Protein AF-A0A7J5E329-F1 (afdb_monomer)

Organism: Nocardioides simplex (NCBI:txid2045)

Foldseek 3Di:
DPDQFKKWKAWPPLRWIKIFRAWAWEWDQDPPPDDDDAFDFGIKTPDIDTHLIATPVQGGKDKDWDDIWTKGFHDDDDVQKTWIKTAFGKMKIDRPRAFWIWIKHGMFTFIAGQVQQKTFTDDDPIWTHPIGGPCCVVSVHDGGTDMDMGGMYHYDYDVPDDGDDDDD

Sequence (168 aa):
MVGTSGAKLVVSPSLTEMVCENFTIAGAVDRPGVLRAHSEPAADVDTFAANRCWAPQWGYVQHDQVGTWKIQVTGDPVGTTWPVVVTDVLFRLAGHTVDCNYDTGGAIGGTFDTATQVFVPTSSSLTLRDVTGSDCATLDLQSGDPVSLTGTWTNVPTAGDGPLSFSH

Nearest PDB structures (foldseek):
  5gkb-assembly1_A  TM=1.881E-01  e=4.503E+00  Drosophila melanogaster

pLDDT: mean 84.31, std 12.33, range [24.89, 96.88]

Solvent-accessible surface area (backbone atoms only — not comparable to full-atom values): 8734 Å² total; per-residue (Å²): 132,87,73,81,22,28,35,37,39,36,36,43,87,53,63,51,48,38,39,21,63,34,30,37,41,24,48,52,62,58,68,78,96,59,88,74,63,86,62,44,71,47,25,44,36,79,39,72,50,71,41,74,30,37,20,92,91,46,43,52,43,46,74,45,73,45,81,62,26,32,35,20,47,70,55,79,59,63,87,58,34,28,37,31,33,39,32,62,36,36,32,39,40,33,35,73,78,40,51,29,33,32,33,41,35,35,34,37,32,28,38,36,28,50,84,78,34,36,36,36,55,76,44,56,60,24,23,32,33,79,60,42,52,77,45,24,65,79,56,56,55,51,62,65,32,43,32,46,61,44,52,38,33,38,58,52,53,52,94,90,56,68,75,76,76,88,77,135

Mean predicted aligned error: 6.14 Å

Secondary structure (DSSP, 8-state):
------EEEEETTTTEEEEEEEEEEEEEESSTT----TTSEEEEEEEEEEEEEEETTTEEEEEEE-S-EEEEE-S--BTTEEEEEEEEEEEEEEESSSS-EEEEEEEEEEEEETTTTEEEEEEE-EEEEEEESHHHHHTT--TT-EEEEEE-EEE-PPTTPPPP----

Radius of gyration: 16.31 Å; Cα contacts (8 Å, |Δi|>4): 453; chains: 1; bounding box: 44×34×42 Å

Structure (mmCIF, N/CA/C/O backbone):
data_AF-A0A7J5E329-F1
#
_entry.id   AF-A0A7J5E329-F1
#
loop_
_atom_site.group_PDB
_atom_site.id
_atom_site.type_symbol
_atom_site.label_atom_id
_atom_site.label_alt_id
_atom_site.label_comp_id
_atom_site.label_asym_id
_atom_site.label_entity_id
_atom_site.label_seq_id
_atom_site.pdbx_PDB_ins_code
_atom_site.Cartn_x
_atom_site.Cartn_y
_atom_site.Cartn_z
_atom_site.occupancy
_atom_site.B_iso_or_equiv
_atom_site.auth_seq_id
_atom_site.auth_comp_id
_atom_site.auth_asym_id
_atom_site.auth_atom_id
_atom_site.pdbx_PDB_model_num
ATOM 1 N N . MET A 1 1 ? -10.450 18.661 6.888 1.00 24.89 1 MET A N 1
ATOM 2 C CA . MET A 1 1 ? -9.002 18.827 6.646 1.00 24.89 1 MET A CA 1
ATOM 3 C C . MET A 1 1 ? -8.540 17.567 5.949 1.00 24.89 1 MET A C 1
ATOM 5 O O . MET A 1 1 ? -8.647 16.508 6.546 1.00 24.89 1 MET A O 1
ATOM 9 N N . VAL A 1 2 ? -8.164 17.658 4.673 1.00 29.52 2 VAL A N 1
ATOM 10 C CA . VAL A 1 2 ? -7.639 16.515 3.914 1.00 29.52 2 VAL A CA 1
ATOM 11 C C . VAL A 1 2 ? -6.205 16.323 4.395 1.00 29.52 2 VAL A C 1
ATOM 13 O O . VAL A 1 2 ? -5.334 17.116 4.049 1.00 29.52 2 VAL A O 1
ATOM 16 N N . GLY A 1 3 ? -5.986 15.370 5.301 1.00 36.84 3 GLY A N 1
ATOM 17 C CA . GLY A 1 3 ? -4.633 14.954 5.651 1.00 36.84 3 GLY A CA 1
ATOM 18 C C . GLY A 1 3 ? -3.993 14.378 4.395 1.00 36.84 3 GLY A C 1
ATOM 19 O O . GLY A 1 3 ? -4.591 13.526 3.748 1.00 36.84 3 GLY A O 1
ATOM 20 N N . THR A 1 4 ? -2.830 14.884 4.004 1.00 45.03 4 THR A N 1
ATOM 21 C CA . THR A 1 4 ? -2.041 14.320 2.906 1.00 45.03 4 THR A CA 1
ATOM 22 C C . THR A 1 4 ? -1.634 12.898 3.285 1.00 45.03 4 THR A C 1
ATOM 24 O O . THR A 1 4 ? -0.718 12.718 4.089 1.00 45.03 4 THR A O 1
ATOM 27 N N . SER A 1 5 ? -2.348 11.901 2.761 1.00 61.88 5 SER A N 1
ATOM 28 C CA . SER A 1 5 ? -1.993 10.488 2.862 1.00 61.88 5 SER A CA 1
ATOM 29 C C . SER A 1 5 ? -0.927 10.178 1.819 1.00 61.88 5 SER A C 1
ATOM 31 O O . SER A 1 5 ? -1.221 10.030 0.641 1.00 61.88 5 SER A O 1
ATOM 33 N N . GLY A 1 6 ? 0.333 10.117 2.236 1.00 75.44 6 GLY A N 1
ATOM 34 C CA . GLY A 1 6 ? 1.442 9.734 1.365 1.00 75.44 6 GLY A CA 1
ATOM 35 C C . GLY A 1 6 ? 1.922 8.326 1.686 1.00 75.44 6 GLY A C 1
ATOM 36 O O . GLY A 1 6 ? 1.868 7.899 2.841 1.00 75.44 6 GLY A O 1
ATOM 37 N N . ALA A 1 7 ? 2.448 7.626 0.684 1.00 83.00 7 ALA A N 1
ATOM 38 C CA . ALA A 1 7 ? 3.186 6.386 0.895 1.00 83.00 7 ALA A CA 1
ATOM 39 C C . ALA A 1 7 ? 4.548 6.453 0.209 1.00 83.00 7 ALA A C 1
ATOM 41 O O . ALA A 1 7 ? 4.680 6.977 -0.899 1.00 83.00 7 ALA A O 1
ATOM 42 N N . LYS A 1 8 ? 5.554 5.896 0.880 1.00 88.12 8 LYS A N 1
ATOM 43 C CA . LYS A 1 8 ? 6.898 5.707 0.345 1.00 88.12 8 LYS A CA 1
ATOM 44 C C . LYS A 1 8 ? 7.248 4.228 0.398 1.00 88.12 8 LYS A C 1
ATOM 46 O O . LYS A 1 8 ? 7.223 3.626 1.474 1.00 88.12 8 LYS A O 1
ATOM 51 N N . LEU A 1 9 ? 7.593 3.677 -0.759 1.00 85.81 9 LEU A N 1
ATOM 52 C CA . LEU A 1 9 ? 8.146 2.340 -0.913 1.00 85.81 9 LEU A CA 1
ATOM 53 C C . LEU A 1 9 ? 9.651 2.453 -1.119 1.00 85.81 9 LEU A C 1
ATOM 55 O O . LEU A 1 9 ? 10.103 3.305 -1.884 1.00 85.81 9 LEU A O 1
ATOM 59 N N . VAL A 1 10 ? 10.415 1.593 -0.454 1.00 88.75 10 VAL A N 1
ATOM 60 C CA . VAL A 1 10 ? 11.864 1.488 -0.651 1.00 88.75 10 VAL A CA 1
ATOM 61 C C . VAL A 1 10 ? 12.238 0.028 -0.817 1.00 88.75 10 VAL A C 1
ATOM 63 O O . VAL A 1 10 ? 11.991 -0.780 0.083 1.00 88.75 10 VAL A O 1
ATOM 66 N N . VAL A 1 11 ? 12.852 -0.288 -1.953 1.00 86.69 11 VAL A N 1
ATOM 67 C CA . VAL A 1 11 ? 13.406 -1.609 -2.259 1.00 86.69 11 VAL A CA 1
ATOM 68 C C . VAL A 1 11 ? 14.839 -1.681 -1.735 1.00 86.69 11 VAL A C 1
ATOM 70 O O . VAL A 1 11 ? 15.630 -0.767 -1.956 1.00 86.69 11 VAL A O 1
ATOM 73 N N . SER A 1 12 ? 15.196 -2.754 -1.036 1.00 86.62 12 SER A N 1
ATOM 74 C CA . SER A 1 12 ? 16.586 -3.056 -0.667 1.00 86.62 12 SER A CA 1
ATOM 75 C C . SER A 1 12 ? 17.064 -4.295 -1.430 1.00 86.62 12 SER A C 1
ATOM 77 O O . SER A 1 12 ? 16.269 -5.218 -1.565 1.00 86.62 12 SER A O 1
ATOM 79 N N . PRO A 1 13 ? 18.328 -4.362 -1.890 1.00 84.81 13 PRO A N 1
ATOM 80 C CA . PRO A 1 13 ? 19.437 -3.448 -1.599 1.00 84.81 13 PRO A CA 1
ATOM 81 C C . PRO A 1 13 ? 19.583 -2.261 -2.563 1.00 84.81 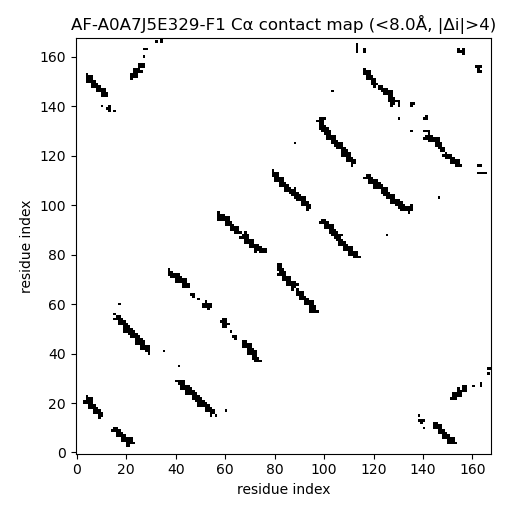13 PRO A C 1
ATOM 83 O O . PRO A 1 13 ? 20.378 -1.373 -2.268 1.00 84.81 13 PRO A O 1
ATOM 86 N N . SER A 1 14 ? 18.829 -2.206 -3.666 1.00 80.75 14 SER A N 1
ATOM 87 C CA . SER A 1 14 ? 18.964 -1.147 -4.685 1.00 80.75 14 SER A CA 1
ATOM 88 C C . SER A 1 14 ? 18.723 0.275 -4.168 1.00 80.75 14 SER A C 1
ATOM 90 O O . SER A 1 14 ? 19.127 1.244 -4.810 1.00 80.75 14 SER A O 1
ATOM 92 N N . LEU A 1 15 ? 18.049 0.410 -3.018 1.00 83.38 15 LEU A N 1
ATOM 93 C CA . LEU A 1 15 ? 17.579 1.676 -2.448 1.00 83.38 15 LEU A CA 1
ATOM 94 C C . LEU A 1 15 ? 16.717 2.466 -3.437 1.00 83.38 15 LEU A C 1
ATOM 96 O O . LEU A 1 15 ? 16.635 3.694 -3.369 1.00 83.38 15 LEU A O 1
ATOM 100 N N . THR A 1 16 ? 16.062 1.762 -4.361 1.00 84.62 16 THR A N 1
ATOM 101 C CA . THR A 1 16 ? 15.090 2.389 -5.245 1.00 84.62 16 THR A CA 1
ATOM 102 C C . THR A 1 16 ? 13.903 2.834 -4.407 1.00 84.62 16 THR A C 1
ATOM 104 O O . THR A 1 16 ? 13.318 2.043 -3.663 1.00 84.62 16 THR A O 1
ATOM 107 N N . GLU A 1 17 ? 13.553 4.112 -4.528 1.00 88.62 17 GLU A N 1
ATOM 108 C CA . GLU A 1 17 ? 12.464 4.723 -3.784 1.00 88.62 17 GLU A CA 1
ATOM 109 C C . GLU A 1 17 ? 11.337 5.109 -4.734 1.00 88.62 17 GLU A C 1
ATOM 111 O O . GLU A 1 17 ? 11.566 5.748 -5.759 1.00 88.62 17 GLU A O 1
ATOM 116 N N . MET A 1 18 ? 10.110 4.785 -4.349 1.00 88.00 18 MET A N 1
ATOM 117 C CA . MET A 1 18 ? 8.906 5.274 -5.004 1.00 88.00 18 MET A CA 1
ATOM 118 C C . MET A 1 18 ? 8.070 6.034 -3.984 1.00 88.00 18 MET A C 1
ATOM 120 O O . MET A 1 18 ? 7.776 5.526 -2.901 1.00 88.00 18 MET A O 1
ATOM 124 N N . VAL A 1 19 ? 7.671 7.251 -4.335 1.00 89.50 19 VAL A N 1
ATOM 125 C CA . VAL A 1 19 ? 6.835 8.109 -3.494 1.00 89.50 19 VAL A CA 1
ATOM 126 C C . VAL A 1 19 ? 5.528 8.376 -4.221 1.00 89.50 19 VAL A C 1
ATOM 128 O O . VAL A 1 19 ? 5.541 8.810 -5.368 1.00 89.50 19 VAL A O 1
ATOM 131 N N . CYS A 1 20 ? 4.405 8.144 -3.549 1.00 87.50 20 CYS A N 1
ATOM 132 C CA . CYS A 1 20 ? 3.077 8.490 -4.042 1.00 87.50 20 CYS A CA 1
ATOM 133 C C . CYS A 1 20 ? 2.504 9.629 -3.190 1.00 87.50 20 CYS A C 1
ATOM 135 O O . CYS A 1 20 ? 2.477 9.530 -1.960 1.00 87.50 20 CYS A O 1
ATOM 137 N N . GLU A 1 21 ? 2.040 10.702 -3.840 1.00 85.38 21 GLU A N 1
ATOM 138 C CA . GLU A 1 21 ? 1.456 11.868 -3.152 1.00 85.38 21 GLU A CA 1
ATOM 139 C C . GLU A 1 21 ? 0.139 11.534 -2.452 1.00 85.38 21 GLU A C 1
ATOM 141 O O . GLU A 1 21 ? -0.163 12.112 -1.413 1.00 85.38 21 GLU A O 1
ATOM 146 N N . ASN A 1 22 ? -0.636 10.622 -3.042 1.00 81.19 22 ASN A N 1
ATOM 147 C CA . ASN A 1 22 ? -1.863 10.105 -2.457 1.00 81.19 22 ASN A CA 1
ATOM 148 C C . ASN A 1 22 ? -1.786 8.585 -2.422 1.00 81.19 22 ASN A C 1
ATOM 150 O O . ASN A 1 22 ? -1.465 7.974 -3.444 1.00 81.19 22 ASN A O 1
ATOM 154 N N . PHE A 1 23 ? -2.113 7.998 -1.277 1.00 81.50 23 PHE A N 1
ATOM 155 C CA . PHE A 1 23 ? -2.280 6.560 -1.113 1.00 81.50 23 PHE A CA 1
ATOM 156 C C . PHE A 1 23 ? -3.551 6.305 -0.305 1.00 81.50 23 PHE A C 1
ATOM 158 O O . PHE A 1 23 ? -3.647 6.640 0.880 1.00 81.50 23 PHE A O 1
ATOM 165 N N . THR A 1 24 ? -4.554 5.754 -0.977 1.00 82.69 24 THR A N 1
ATOM 166 C CA . THR A 1 24 ? -5.870 5.476 -0.405 1.00 82.69 24 THR A CA 1
ATOM 167 C C . THR A 1 24 ? -6.222 4.020 -0.613 1.00 82.69 24 THR A C 1
ATOM 169 O O . THR A 1 24 ? -5.991 3.456 -1.684 1.00 82.69 24 THR A O 1
ATOM 172 N N . ILE A 1 25 ? -6.785 3.436 0.434 1.00 80.75 25 ILE A N 1
ATOM 173 C CA . ILE A 1 25 ? -7.390 2.114 0.401 1.00 80.75 25 ILE A CA 1
ATOM 174 C C . ILE A 1 25 ? -8.862 2.276 0.764 1.00 80.75 25 ILE A C 1
ATOM 176 O O . ILE A 1 25 ? -9.216 3.123 1.587 1.00 80.75 25 ILE A O 1
ATOM 180 N N . ALA A 1 26 ? -9.715 1.489 0.133 1.00 79.88 26 ALA A N 1
ATOM 181 C CA . ALA A 1 26 ? -11.112 1.371 0.500 1.00 79.88 26 ALA A CA 1
ATOM 182 C C . ALA A 1 26 ? -11.541 -0.085 0.390 1.00 79.88 26 ALA A C 1
ATOM 184 O O . ALA A 1 26 ? -10.970 -0.877 -0.364 1.00 79.88 26 ALA A O 1
ATOM 185 N N . GLY A 1 27 ? -12.539 -0.434 1.183 1.00 74.56 27 GLY A N 1
ATOM 186 C CA . GLY A 1 27 ? -12.929 -1.812 1.365 1.00 74.56 27 GLY A CA 1
ATOM 187 C C . GLY A 1 27 ? -14.188 -1.947 2.196 1.00 74.56 27 GLY A C 1
ATOM 188 O O . GLY A 1 27 ? -14.605 -0.998 2.869 1.00 74.56 27 GLY A O 1
ATOM 189 N N . ALA A 1 28 ? -14.772 -3.137 2.157 1.00 72.44 28 ALA A N 1
ATOM 190 C CA . ALA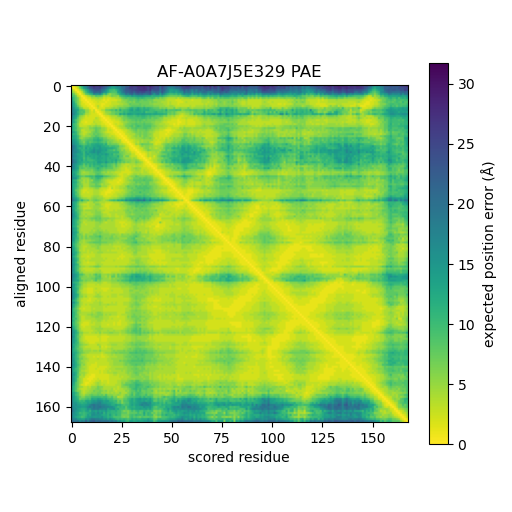 A 1 28 ? -15.955 -3.474 2.926 1.00 72.44 28 ALA A CA 1
ATOM 191 C C . ALA A 1 28 ? -15.575 -4.265 4.183 1.00 72.44 28 ALA A C 1
ATOM 193 O O . ALA A 1 28 ? -14.778 -5.205 4.144 1.00 72.44 28 ALA A O 1
ATOM 194 N N . VAL A 1 29 ? -16.188 -3.905 5.314 1.00 73.56 29 VAL A N 1
ATOM 195 C CA . VAL A 1 29 ? -16.182 -4.754 6.511 1.00 73.56 29 VAL A CA 1
ATOM 196 C C . VAL A 1 29 ? -17.005 -5.992 6.198 1.00 73.56 29 VAL A C 1
ATOM 198 O O . VAL A 1 29 ? -18.203 -5.888 5.927 1.00 73.56 29 VAL A O 1
ATOM 201 N N . ASP A 1 30 ? -16.390 -7.167 6.281 1.00 71.25 30 ASP A N 1
ATOM 202 C CA . ASP A 1 30 ? -17.160 -8.402 6.251 1.00 71.25 30 ASP A CA 1
ATOM 203 C C . ASP A 1 30 ? -18.073 -8.408 7.498 1.00 71.25 30 ASP A C 1
ATOM 205 O O . ASP A 1 30 ? -17.644 -8.017 8.584 1.00 71.25 30 ASP A O 1
ATOM 209 N N . ARG A 1 31 ? -19.336 -8.832 7.371 1.00 68.38 31 ARG A N 1
ATOM 210 C CA . ARG A 1 31 ? -20.329 -8.987 8.467 1.00 68.38 31 ARG A CA 1
ATOM 211 C C . ARG A 1 31 ? -20.191 -7.962 9.625 1.00 68.38 31 ARG A C 1
ATOM 213 O O . ARG A 1 31 ? -19.759 -8.337 10.722 1.00 68.38 31 ARG A O 1
ATOM 220 N N . PRO A 1 32 ? -20.556 -6.683 9.424 1.00 67.19 32 PRO A N 1
ATOM 221 C CA . PRO A 1 32 ? -20.442 -5.662 10.464 1.00 67.19 32 PRO A CA 1
ATOM 222 C C . PRO A 1 32 ? -21.284 -6.015 11.701 1.00 67.19 32 PRO A C 1
ATOM 224 O O . PRO A 1 32 ? -22.424 -6.465 11.584 1.00 67.19 32 PRO A O 1
ATOM 227 N N . GLY A 1 33 ? -20.721 -5.803 12.895 1.00 65.25 33 GLY A N 1
ATOM 228 C CA . GLY A 1 33 ? -21.383 -6.080 14.179 1.00 65.25 33 GLY A CA 1
ATOM 229 C C . GLY A 1 33 ? -21.328 -7.539 14.650 1.00 65.25 33 GLY A C 1
ATOM 230 O O . GLY A 1 33 ? -21.964 -7.876 15.648 1.00 65.25 33 GLY A O 1
ATOM 231 N N . VAL A 1 34 ? -20.582 -8.407 13.960 1.00 69.88 34 VAL A N 1
ATOM 232 C CA . VAL A 1 34 ? -20.355 -9.799 14.373 1.00 69.88 34 VAL A CA 1
ATOM 233 C C . VAL A 1 34 ? -18.994 -9.927 15.056 1.00 69.88 34 VAL A C 1
ATOM 235 O O . VAL A 1 34 ? -17.984 -9.471 14.523 1.00 69.88 34 VAL A O 1
ATOM 238 N N . LEU A 1 35 ? -18.966 -10.580 16.223 1.00 70.12 35 LEU A N 1
ATOM 239 C CA . LEU A 1 35 ? -17.722 -10.940 16.909 1.00 70.12 35 LEU A CA 1
ATOM 240 C C . LEU A 1 35 ? -16.913 -11.924 16.060 1.00 70.12 35 LEU A C 1
ATOM 242 O O . LEU A 1 35 ? -17.459 -12.901 15.544 1.00 70.12 35 LEU A O 1
ATOM 246 N N . ARG A 1 36 ? -15.608 -11.679 15.948 1.00 70.50 36 ARG A N 1
ATOM 247 C CA . ARG A 1 36 ? -14.678 -12.489 15.152 1.00 70.50 36 ARG A CA 1
ATOM 248 C C . ARG A 1 36 ? -13.640 -13.155 16.034 1.00 70.50 36 ARG A C 1
ATOM 250 O O . ARG A 1 36 ? -13.276 -12.628 17.087 1.00 70.50 36 ARG A O 1
ATOM 257 N N . ALA A 1 37 ? -13.144 -14.303 15.583 1.00 76.50 37 ALA A N 1
ATOM 258 C CA . ALA A 1 37 ? -11.949 -14.870 16.187 1.00 76.50 37 ALA A CA 1
ATOM 259 C C . ALA A 1 37 ? -10.747 -13.956 15.907 1.00 76.50 37 ALA A C 1
ATOM 261 O O . ALA A 1 37 ? -10.670 -13.291 14.872 1.00 76.50 37 ALA A O 1
ATOM 262 N N . HIS A 1 38 ? -9.789 -13.937 16.831 1.00 70.50 38 HIS A N 1
ATOM 263 C CA . HIS A 1 38 ? -8.531 -13.225 16.630 1.00 70.50 38 HIS A CA 1
ATOM 264 C C . HIS A 1 38 ? -7.852 -13.708 15.337 1.00 70.50 38 HIS A C 1
ATOM 266 O O . HIS A 1 38 ? -7.832 -14.910 15.068 1.00 70.50 38 HIS A O 1
ATOM 272 N N . SER A 1 39 ? -7.313 -12.778 14.541 1.00 74.75 39 SER A N 1
ATOM 273 C CA . SER A 1 39 ? -6.701 -13.039 13.226 1.00 74.75 39 SER A CA 1
ATOM 274 C C . SER A 1 39 ? -7.650 -13.500 12.101 1.00 74.75 39 SER A C 1
ATOM 276 O O . SER A 1 39 ? -7.187 -13.763 10.991 1.00 74.75 39 SER A O 1
ATOM 278 N N . GLU A 1 40 ? -8.970 -13.564 12.320 1.00 82.12 40 GLU A N 1
ATOM 279 C CA . GLU A 1 40 ? -9.928 -13.694 11.212 1.00 82.12 40 GLU A CA 1
ATOM 280 C C . GLU A 1 40 ? -9.933 -12.385 10.391 1.00 82.12 40 GLU A C 1
ATOM 282 O O . GLU A 1 40 ? -9.919 -11.299 10.985 1.00 82.12 40 GLU A O 1
ATOM 287 N N . PRO A 1 41 ? -9.938 -12.440 9.041 1.00 82.19 41 PRO A N 1
ATOM 288 C CA . PRO A 1 41 ? -10.086 -11.246 8.207 1.00 82.19 41 PRO A CA 1
ATOM 289 C C . PRO A 1 41 ? -11.297 -10.440 8.656 1.00 82.19 41 PRO A C 1
ATOM 291 O O . PRO A 1 41 ? -12.359 -11.015 8.812 1.00 82.19 41 PRO A O 1
ATOM 294 N N . ALA A 1 42 ? -11.152 -9.144 8.894 1.00 81.25 42 ALA A N 1
ATOM 295 C CA . ALA A 1 42 ? -12.217 -8.245 9.330 1.00 81.25 42 ALA A CA 1
ATOM 296 C C . ALA A 1 42 ? -12.789 -7.413 8.173 1.00 81.25 42 ALA A C 1
ATOM 298 O O . ALA A 1 42 ? -13.947 -7.003 8.224 1.00 81.25 42 ALA A O 1
ATOM 299 N N . ALA A 1 43 ? -11.990 -7.172 7.135 1.00 84.19 43 ALA A N 1
ATOM 300 C CA . ALA A 1 43 ? -12.399 -6.427 5.955 1.00 84.19 43 ALA A CA 1
ATOM 301 C C . ALA A 1 43 ? -11.616 -6.883 4.724 1.00 84.19 43 ALA A C 1
ATOM 303 O O . ALA A 1 43 ? -10.439 -7.246 4.837 1.00 84.19 43 ALA A O 1
ATOM 304 N N . ASP A 1 44 ? -12.271 -6.796 3.575 1.00 85.75 44 ASP A N 1
ATOM 305 C CA . ASP A 1 44 ? -11.649 -6.921 2.263 1.00 85.75 44 ASP A CA 1
ATOM 306 C C . ASP A 1 44 ? -11.312 -5.518 1.749 1.00 85.75 44 ASP A C 1
ATOM 308 O O . ASP A 1 44 ? -12.091 -4.582 1.919 1.00 85.75 44 ASP A O 1
ATOM 312 N N . VAL A 1 45 ? -10.129 -5.352 1.159 1.00 84.56 45 VAL A N 1
ATOM 313 C CA . VAL A 1 45 ? -9.678 -4.112 0.517 1.00 84.56 45 VAL A CA 1
ATOM 314 C C . VAL A 1 45 ? -9.826 -4.293 -0.985 1.00 84.56 45 VAL A C 1
ATOM 316 O O . VAL A 1 45 ? -8.959 -4.861 -1.655 1.00 84.56 45 VAL A O 1
ATOM 319 N N . ASP A 1 46 ? -10.948 -3.808 -1.498 1.00 79.06 46 ASP A N 1
ATOM 320 C CA . ASP A 1 46 ? -11.337 -3.979 -2.899 1.00 79.06 46 ASP A CA 1
ATOM 321 C C . ASP A 1 46 ? -10.881 -2.823 -3.783 1.00 79.06 46 ASP A C 1
ATOM 323 O O . ASP A 1 46 ? -10.859 -2.935 -5.007 1.00 79.06 46 ASP A O 1
ATOM 327 N N . THR A 1 47 ? -10.549 -1.686 -3.171 1.00 79.62 47 THR A N 1
ATOM 328 C CA . THR A 1 47 ? -10.080 -0.509 -3.890 1.00 79.62 47 THR A CA 1
ATOM 329 C C . THR A 1 47 ? -8.744 -0.058 -3.337 1.00 79.62 47 THR A C 1
ATOM 331 O O . THR A 1 47 ? -8.602 0.285 -2.163 1.00 79.62 47 THR A O 1
ATOM 334 N N . PHE A 1 48 ? -7.786 0.046 -4.239 1.00 81.56 48 PHE A N 1
ATOM 335 C CA . PHE A 1 48 ? -6.518 0.704 -4.028 1.00 81.56 48 PHE A CA 1
ATOM 336 C C . PHE A 1 48 ? -6.396 1.821 -5.051 1.00 81.56 48 PHE A C 1
ATOM 338 O O . PHE A 1 48 ? -6.535 1.608 -6.256 1.00 81.56 48 PHE A O 1
ATOM 345 N N . ALA A 1 49 ? -6.131 3.024 -4.564 1.00 82.75 49 ALA A N 1
ATOM 346 C CA . ALA A 1 49 ? -5.806 4.144 -5.419 1.00 82.75 49 ALA A CA 1
ATOM 347 C C . ALA A 1 49 ? -4.583 4.853 -4.855 1.00 82.75 49 ALA A C 1
ATOM 349 O O . ALA A 1 49 ? -4.634 5.479 -3.793 1.00 82.75 49 ALA A O 1
ATOM 350 N N . ALA A 1 50 ? -3.491 4.783 -5.606 1.00 84.50 50 ALA A N 1
ATOM 351 C CA . ALA A 1 50 ? -2.374 5.692 -5.462 1.00 84.50 50 ALA A CA 1
ATOM 352 C C . ALA A 1 50 ? -2.344 6.675 -6.637 1.00 84.50 50 ALA A C 1
ATOM 354 O O . ALA A 1 50 ? -2.746 6.357 -7.753 1.00 84.50 50 ALA A O 1
ATOM 355 N N . ASN A 1 51 ? -1.903 7.906 -6.406 1.00 83.31 51 ASN A N 1
ATOM 356 C CA . ASN A 1 51 ? -1.781 8.895 -7.476 1.00 83.31 51 ASN A CA 1
ATOM 357 C C . ASN A 1 51 ? -0.427 9.581 -7.415 1.00 83.31 51 ASN A C 1
ATOM 359 O O . ASN A 1 51 ? 0.113 9.818 -6.332 1.00 83.31 51 ASN A O 1
ATOM 363 N N . ARG A 1 52 ? 0.075 9.939 -8.605 1.00 86.31 52 ARG A N 1
ATOM 364 C CA . ARG A 1 52 ? 1.363 10.622 -8.791 1.00 86.31 52 ARG A CA 1
ATOM 365 C C . ARG A 1 52 ? 2.512 9.868 -8.119 1.00 86.31 52 ARG A C 1
ATOM 367 O O . ARG A 1 52 ? 3.326 10.461 -7.421 1.00 86.31 52 ARG A O 1
ATOM 374 N N . CYS A 1 53 ? 2.550 8.555 -8.327 1.00 88.38 53 CYS A N 1
ATOM 375 C CA . CYS A 1 53 ? 3.678 7.740 -7.910 1.00 88.38 53 CYS A CA 1
ATOM 376 C C . CYS A 1 53 ? 4.884 8.058 -8.794 1.00 88.38 53 CYS A C 1
ATOM 378 O O . CYS A 1 53 ? 4.821 7.943 -10.020 1.00 88.38 53 CYS A O 1
ATOM 380 N N . TRP A 1 54 ? 5.961 8.498 -8.160 1.00 90.12 54 TRP A N 1
ATOM 381 C CA . TRP A 1 54 ? 7.193 8.914 -8.807 1.00 90.12 54 TRP A CA 1
ATOM 382 C C . TRP A 1 54 ? 8.378 8.206 -8.160 1.00 90.12 54 TRP A C 1
ATOM 384 O O . TRP A 1 54 ? 8.518 8.206 -6.934 1.00 90.12 54 TRP A O 1
ATOM 394 N N . ALA A 1 55 ? 9.243 7.642 -8.993 1.00 86.94 55 ALA A N 1
ATOM 395 C CA . ALA A 1 55 ? 10.555 7.154 -8.605 1.00 86.94 55 ALA A CA 1
ATOM 396 C C . ALA A 1 55 ? 11.619 8.049 -9.262 1.00 86.94 55 ALA A C 1
ATOM 398 O O . ALA A 1 55 ? 11.594 8.207 -10.485 1.00 86.94 55 ALA A O 1
ATOM 399 N N . PRO A 1 56 ? 12.573 8.633 -8.511 1.00 86.56 56 PRO A N 1
ATOM 400 C CA . PRO A 1 56 ? 13.632 9.467 -9.086 1.00 86.56 56 PRO A CA 1
ATOM 401 C C . PRO A 1 56 ? 14.414 8.788 -10.217 1.00 86.56 56 PRO A C 1
ATOM 403 O O . PRO A 1 56 ? 14.897 9.467 -11.119 1.00 86.56 56 PRO A O 1
ATOM 406 N N . GLN A 1 57 ? 14.528 7.461 -10.165 1.00 83.56 57 GLN A N 1
ATOM 407 C CA . GLN A 1 57 ? 15.269 6.657 -11.127 1.00 83.56 57 GLN A CA 1
ATOM 408 C C . GLN A 1 57 ? 14.495 6.412 -12.435 1.00 83.56 57 GLN A C 1
ATOM 410 O O . GLN A 1 57 ? 15.125 6.251 -13.477 1.00 83.56 57 GLN A O 1
ATOM 415 N N . TRP A 1 58 ? 13.157 6.338 -12.400 1.00 83.00 58 TRP A N 1
ATOM 416 C CA . TRP A 1 58 ? 12.335 5.806 -13.513 1.00 83.00 58 TRP A CA 1
ATOM 417 C C . TRP A 1 58 ? 11.248 6.755 -13.995 1.00 83.00 58 TRP A C 1
ATOM 419 O O . TRP A 1 58 ? 10.588 6.497 -15.000 1.00 83.00 58 TRP A O 1
ATOM 429 N N . GLY A 1 59 ? 11.038 7.835 -13.255 1.00 87.50 59 GLY A N 1
ATOM 430 C CA . GLY A 1 59 ? 9.959 8.768 -13.463 1.00 87.50 59 GLY A CA 1
ATOM 431 C C . GLY A 1 59 ? 8.623 8.284 -12.910 1.00 87.50 59 GLY A C 1
ATOM 432 O O . GLY A 1 59 ? 8.552 7.746 -11.803 1.00 87.50 59 GLY A O 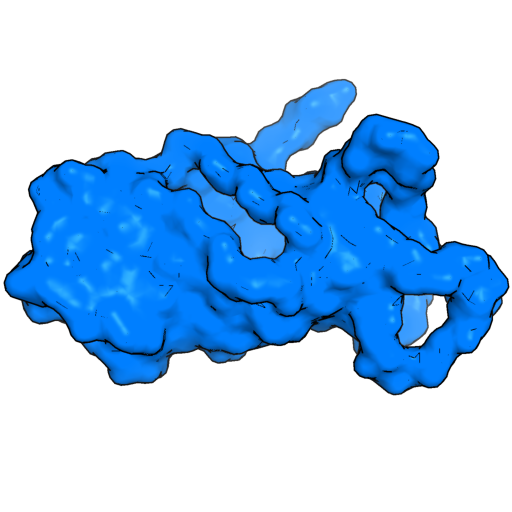1
ATOM 433 N N . TYR A 1 60 ? 7.540 8.538 -13.647 1.00 90.19 60 TYR A N 1
ATOM 434 C CA . TYR A 1 60 ? 6.205 8.129 -13.219 1.00 90.19 60 TYR A CA 1
ATOM 435 C C . TYR A 1 60 ? 6.062 6.609 -13.280 1.00 90.19 60 TYR A C 1
ATOM 437 O O . TYR A 1 60 ? 6.427 5.972 -14.271 1.00 90.19 60 TYR A O 1
ATOM 445 N N . VAL A 1 61 ? 5.491 6.046 -12.219 1.00 89.75 61 VAL A N 1
ATOM 446 C CA . VAL A 1 61 ? 5.269 4.608 -12.077 1.00 89.75 61 VAL A CA 1
ATOM 447 C C . VAL A 1 61 ? 3.773 4.334 -12.176 1.00 89.75 61 VAL A C 1
ATOM 449 O O . VAL A 1 61 ? 2.968 4.945 -11.467 1.00 89.75 61 VAL A O 1
ATOM 452 N N . GLN A 1 62 ? 3.405 3.433 -13.081 1.00 90.62 62 GLN A N 1
ATOM 453 C CA . GLN A 1 62 ? 2.071 2.855 -13.140 1.00 90.62 62 GLN A CA 1
ATOM 454 C C . GLN A 1 62 ? 1.951 1.786 -12.060 1.00 90.62 62 GLN A C 1
ATOM 456 O O . GLN A 1 62 ? 2.902 1.050 -11.792 1.00 90.62 62 GLN A O 1
ATOM 461 N N . HIS A 1 63 ? 0.785 1.719 -11.431 1.00 88.75 63 HIS A N 1
ATOM 462 C CA . HIS A 1 63 ? 0.498 0.746 -10.393 1.00 88.75 63 HIS A CA 1
ATOM 463 C C . HIS A 1 63 ? -0.906 0.195 -10.593 1.00 88.75 63 HIS A C 1
ATOM 465 O O . HIS A 1 63 ? -1.818 0.941 -10.943 1.00 88.75 63 HIS A O 1
ATOM 471 N N . ASP A 1 64 ? -1.056 -1.101 -10.354 1.00 89.44 64 ASP A N 1
ATOM 472 C CA . ASP A 1 64 ? -2.342 -1.785 -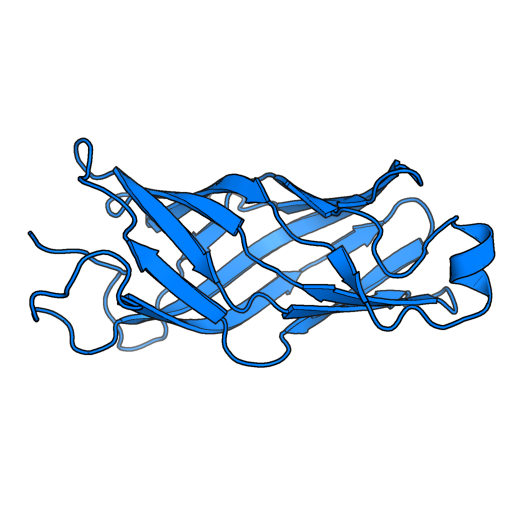10.373 1.00 89.44 64 ASP A CA 1
ATOM 473 C C . ASP A 1 64 ? -2.416 -2.715 -9.162 1.00 89.44 64 ASP A C 1
ATOM 475 O O . ASP A 1 64 ? -1.499 -3.503 -8.912 1.00 89.44 64 ASP A O 1
ATOM 479 N N . GLN A 1 65 ? -3.509 -2.652 -8.401 1.00 88.56 65 GLN A N 1
ATOM 480 C CA . GLN A 1 65 ? -3.782 -3.675 -7.394 1.00 88.56 65 GLN A CA 1
ATOM 481 C C . GLN A 1 65 ? -4.087 -5.001 -8.088 1.00 88.56 65 GLN A C 1
ATOM 483 O O . GLN A 1 65 ? -4.860 -5.059 -9.045 1.00 88.56 65 GLN A O 1
ATOM 488 N N . VAL A 1 66 ? -3.510 -6.080 -7.565 1.00 89.94 66 VAL A N 1
ATOM 489 C CA . VAL A 1 66 ? -3.770 -7.435 -8.042 1.00 89.94 66 VAL A CA 1
ATOM 490 C C . VAL A 1 66 ? -4.435 -8.224 -6.920 1.00 89.94 66 VAL A C 1
ATOM 492 O O . VAL A 1 66 ? -3.876 -8.378 -5.839 1.00 89.94 66 VAL A O 1
ATOM 495 N N . GLY A 1 67 ? -5.634 -8.743 -7.185 1.00 86.69 67 GLY A N 1
ATOM 496 C CA . GLY A 1 67 ? -6.422 -9.473 -6.191 1.00 86.69 67 GLY A CA 1
ATOM 497 C C . GLY A 1 67 ? -6.989 -8.583 -5.079 1.00 86.69 67 GLY A C 1
ATOM 498 O O . GLY A 1 67 ? -6.958 -7.357 -5.157 1.00 86.69 67 GLY A O 1
ATOM 499 N N . THR A 1 68 ? -7.519 -9.221 -4.039 1.00 88.25 68 THR A N 1
ATOM 500 C CA . THR A 1 68 ? -8.146 -8.559 -2.886 1.00 88.25 68 THR A CA 1
ATOM 501 C C . THR A 1 68 ? -7.234 -8.687 -1.677 1.00 88.25 68 THR A C 1
ATOM 503 O O . THR A 1 68 ? -6.866 -9.805 -1.307 1.00 88.25 68 THR A O 1
ATOM 506 N N . TRP A 1 69 ? -6.867 -7.562 -1.059 1.00 91.69 69 TRP A N 1
ATOM 507 C CA . TRP A 1 69 ? -6.111 -7.594 0.196 1.00 91.69 69 TRP A CA 1
ATOM 508 C C . TRP A 1 69 ? -7.081 -7.735 1.364 1.00 91.69 69 TRP A C 1
ATOM 510 O O . TRP A 1 69 ? -8.258 -7.407 1.243 1.00 91.69 69 TRP A O 1
ATOM 520 N N . LYS A 1 70 ? -6.597 -8.189 2.518 1.00 90.62 70 LYS A N 1
ATOM 521 C CA . LYS A 1 70 ? -7.446 -8.408 3.696 1.00 90.62 70 LYS A CA 1
ATOM 522 C C . LYS A 1 70 ? -6.874 -7.740 4.924 1.00 90.62 70 LYS A C 1
ATOM 524 O O . LYS A 1 70 ? -5.680 -7.858 5.180 1.00 90.62 70 LYS A O 1
ATOM 529 N N . ILE A 1 71 ? -7.716 -7.1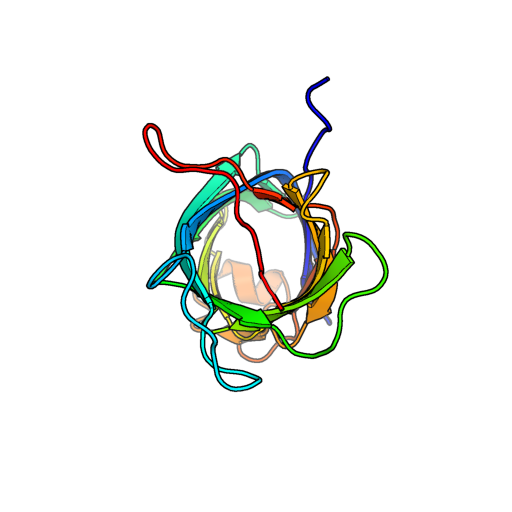13 5.733 1.00 89.38 71 ILE A N 1
ATOM 530 C CA . ILE A 1 71 ? -7.316 -6.521 7.014 1.00 89.38 71 ILE A CA 1
ATOM 531 C C . ILE A 1 71 ? -7.674 -7.490 8.134 1.00 89.38 71 ILE A C 1
ATOM 533 O O . ILE A 1 71 ? -8.823 -7.899 8.248 1.00 89.38 71 ILE A O 1
ATOM 537 N N . GLN A 1 72 ? -6.711 -7.835 8.982 1.00 90.62 72 GLN A N 1
ATOM 538 C CA . GLN A 1 72 ? -6.894 -8.668 10.172 1.00 90.62 72 GLN A CA 1
ATOM 539 C C . GLN A 1 72 ? -6.557 -7.865 11.424 1.00 90.62 72 GLN A C 1
ATOM 541 O O . GLN A 1 72 ? -5.538 -7.179 11.460 1.00 90.62 72 GLN A O 1
ATOM 546 N N . VAL A 1 73 ? -7.377 -7.983 12.468 1.00 89.50 73 VAL A N 1
ATOM 547 C CA . VAL A 1 73 ? -7.060 -7.437 13.795 1.00 89.50 73 VAL A CA 1
ATOM 548 C C . VAL A 1 73 ? -6.172 -8.434 14.535 1.00 89.50 73 VAL A C 1
ATOM 550 O O . VAL A 1 73 ? -6.524 -9.608 14.665 1.00 89.50 73 VAL A O 1
ATOM 553 N N . THR A 1 74 ? -5.017 -7.971 15.016 1.00 90.69 74 THR A N 1
ATOM 554 C CA . THR A 1 74 ? -3.969 -8.833 15.590 1.00 90.69 74 THR A CA 1
ATOM 555 C C . THR A 1 74 ? -3.744 -8.634 17.082 1.00 90.69 74 THR A C 1
ATOM 557 O O . THR A 1 74 ? -2.867 -9.267 17.670 1.00 90.69 74 THR A O 1
ATOM 560 N N . GLY A 1 75 ? -4.574 -7.838 17.749 1.00 87.44 75 GLY A N 1
ATOM 561 C CA . GLY A 1 75 ? -4.501 -7.634 19.191 1.00 87.44 75 GLY A CA 1
ATOM 562 C C . GLY A 1 75 ? -5.552 -6.659 19.697 1.00 87.44 75 GLY A C 1
ATOM 563 O O . GLY A 1 75 ? -6.344 -6.121 18.922 1.00 87.44 75 GLY A O 1
ATOM 564 N N . ASP A 1 76 ? -5.530 -6.441 21.007 1.00 86.31 76 ASP A N 1
ATOM 565 C CA . ASP A 1 76 ? -6.466 -5.542 21.671 1.00 86.31 76 ASP A CA 1
ATOM 566 C C . ASP A 1 76 ? -6.167 -4.073 21.326 1.00 86.31 76 ASP A C 1
ATOM 568 O O . ASP A 1 76 ? -4.998 -3.688 21.182 1.00 86.31 76 ASP A O 1
ATOM 572 N N . PRO A 1 77 ? -7.201 -3.226 21.201 1.00 89.31 77 PRO A N 1
ATOM 573 C CA . PRO A 1 77 ? -7.017 -1.811 20.945 1.00 89.31 77 PRO A CA 1
ATOM 574 C C . PRO A 1 77 ? -6.489 -1.054 22.163 1.00 89.31 77 PRO A C 1
ATOM 576 O O . PRO A 1 77 ? -6.721 -1.406 23.320 1.00 89.31 77 PRO A O 1
ATOM 579 N N . VAL A 1 78 ? -5.860 0.084 21.880 1.00 91.81 78 VAL A N 1
ATOM 580 C CA . VAL A 1 78 ? -5.535 1.117 22.865 1.00 91.81 78 VAL A CA 1
ATOM 581 C C . VAL A 1 78 ? -6.288 2.387 22.474 1.00 91.81 78 VAL A C 1
ATOM 583 O O . VAL A 1 78 ? -5.901 3.101 21.549 1.00 91.81 78 VAL A O 1
ATOM 586 N N . GLY A 1 79 ? -7.398 2.664 23.163 1.00 91.50 79 GLY A N 1
ATOM 587 C CA . GLY A 1 79 ? -8.309 3.744 22.777 1.00 91.50 79 GLY A CA 1
ATOM 588 C C . GLY A 1 79 ? -9.006 3.429 21.450 1.00 91.50 79 GLY A C 1
ATOM 589 O O . GLY A 1 79 ?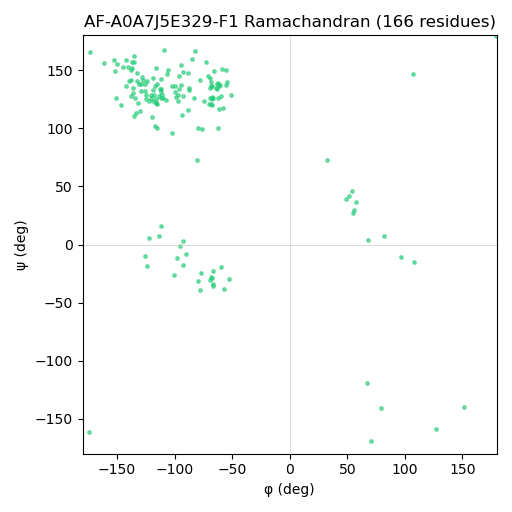 -9.720 2.437 21.356 1.00 91.50 79 GLY A O 1
ATOM 590 N N . THR A 1 80 ? -8.806 4.266 20.429 1.00 88.88 80 THR A N 1
ATOM 591 C CA . THR A 1 80 ? -9.379 4.084 19.078 1.00 88.88 80 THR A CA 1
ATOM 592 C C . THR A 1 80 ? -8.424 3.392 18.104 1.00 88.88 80 THR A C 1
ATOM 594 O O . THR A 1 80 ? -8.802 3.143 16.956 1.00 88.88 80 THR A O 1
ATOM 597 N N . THR A 1 81 ? -7.213 3.065 18.564 1.00 91.44 81 THR A N 1
ATOM 598 C CA . THR A 1 81 ? -6.127 2.492 17.767 1.00 91.44 81 THR A CA 1
ATOM 599 C C . THR A 1 81 ? -6.085 0.980 17.915 1.00 91.44 81 THR A C 1
ATOM 601 O O . THR A 1 81 ? -5.916 0.467 19.019 1.00 91.44 81 THR A O 1
ATOM 604 N N . TRP A 1 82 ? -6.163 0.277 16.792 1.00 91.19 82 TRP A N 1
ATOM 605 C CA . TRP A 1 82 ? -6.167 -1.178 16.708 1.00 91.19 82 TRP A CA 1
ATOM 606 C C . TRP A 1 82 ? -4.884 -1.680 16.044 1.00 91.19 82 TRP A C 1
ATOM 608 O O . TRP A 1 82 ? -4.525 -1.171 14.980 1.00 91.19 82 TRP A O 1
ATOM 618 N N . PRO A 1 83 ? -4.182 -2.671 16.615 1.00 93.31 83 PRO A N 1
ATOM 619 C CA . PRO A 1 83 ? -3.124 -3.370 15.896 1.00 93.31 83 PRO A CA 1
ATOM 620 C C . PRO A 1 83 ? -3.743 -4.228 14.785 1.00 93.31 83 PRO A C 1
ATOM 622 O O . PRO A 1 83 ? -4.643 -5.037 15.031 1.00 93.31 83 PRO A O 1
ATOM 625 N N . VAL A 1 84 ? -3.274 -4.035 13.551 1.00 92.62 84 VAL A N 1
ATOM 626 C CA . VAL A 1 84 ? -3.798 -4.743 12.378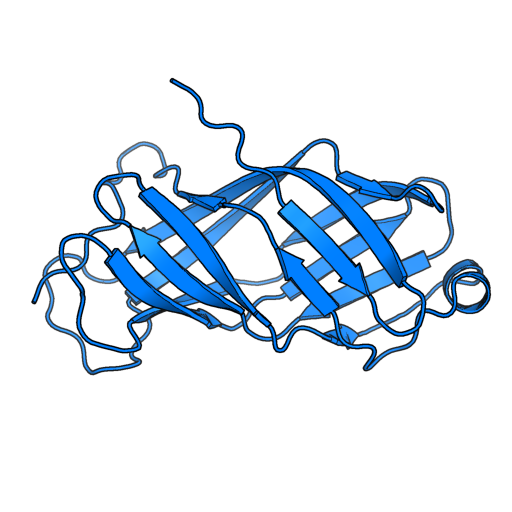 1.00 92.62 84 VAL A CA 1
ATOM 627 C C . VAL A 1 84 ? -2.678 -5.219 11.457 1.00 92.62 84 VAL A C 1
ATOM 629 O O . VAL A 1 84 ? -1.575 -4.668 11.444 1.00 92.62 84 VAL A O 1
ATOM 632 N N . VAL A 1 85 ? -2.973 -6.237 10.655 1.00 94.00 85 VAL A N 1
ATOM 633 C CA . VAL A 1 85 ? -2.131 -6.684 9.543 1.00 94.00 85 VAL A CA 1
ATOM 634 C C . VAL A 1 85 ? -2.963 -6.679 8.267 1.00 94.00 85 VAL A C 1
ATOM 636 O O . VAL A 1 85 ? -4.048 -7.255 8.223 1.00 94.00 85 VAL A O 1
ATOM 639 N N . VAL A 1 86 ? -2.443 -6.035 7.225 1.00 92.75 86 VAL A N 1
ATOM 640 C CA . VAL A 1 86 ? -2.947 -6.146 5.857 1.00 92.75 86 VAL A CA 1
ATOM 641 C C . VAL A 1 86 ? -2.240 -7.329 5.202 1.00 92.75 86 VAL A C 1
ATOM 643 O O . VAL A 1 86 ? -1.020 -7.334 5.065 1.00 92.75 86 VAL A O 1
ATOM 646 N N . THR A 1 87 ? -2.997 -8.355 4.849 1.00 94.62 87 THR A N 1
ATOM 647 C CA . THR A 1 87 ? -2.531 -9.615 4.257 1.00 94.62 87 THR A CA 1
ATOM 648 C C . THR A 1 87 ? -2.942 -9.707 2.796 1.00 94.62 87 THR A C 1
ATOM 650 O O . THR A 1 87 ? -3.763 -8.916 2.329 1.00 94.62 87 THR A O 1
ATOM 653 N N . ASP A 1 88 ? -2.355 -10.667 2.079 1.00 93.56 88 ASP A N 1
ATOM 654 C CA . ASP A 1 88 ? -2.587 -10.884 0.647 1.00 93.56 88 ASP A CA 1
ATOM 655 C C . ASP A 1 88 ? -2.314 -9.623 -0.195 1.00 93.56 88 ASP A C 1
ATOM 657 O O . ASP A 1 88 ? -2.913 -9.416 -1.248 1.00 93.56 88 ASP A O 1
ATOM 661 N N . VAL A 1 89 ? -1.392 -8.770 0.270 1.00 93.44 89 VAL A N 1
ATOM 662 C CA . VAL A 1 89 ? -1.005 -7.553 -0.440 1.00 93.44 89 VAL A CA 1
ATOM 663 C C . VAL A 1 89 ? -0.289 -7.965 -1.709 1.00 93.44 89 VAL A C 1
ATOM 665 O O . VAL A 1 89 ? 0.700 -8.699 -1.655 1.00 93.44 89 VAL A O 1
ATOM 668 N N . LEU A 1 90 ? -0.781 -7.475 -2.837 1.00 93.38 90 LEU A N 1
ATOM 669 C CA . LEU A 1 90 ? -0.158 -7.631 -4.137 1.00 93.38 90 LEU A CA 1
ATOM 670 C C . LEU A 1 90 ? -0.507 -6.432 -5.020 1.00 93.38 90 LEU A C 1
ATOM 672 O O . LEU A 1 90 ? -1.678 -6.091 -5.207 1.00 93.38 90 LEU A O 1
ATOM 676 N N . PHE A 1 91 ? 0.521 -5.786 -5.554 1.00 90.12 91 PHE A N 1
ATOM 677 C CA . PHE A 1 91 ? 0.388 -4.724 -6.542 1.00 90.12 91 PHE A CA 1
ATOM 678 C C . PHE A 1 91 ? 1.472 -4.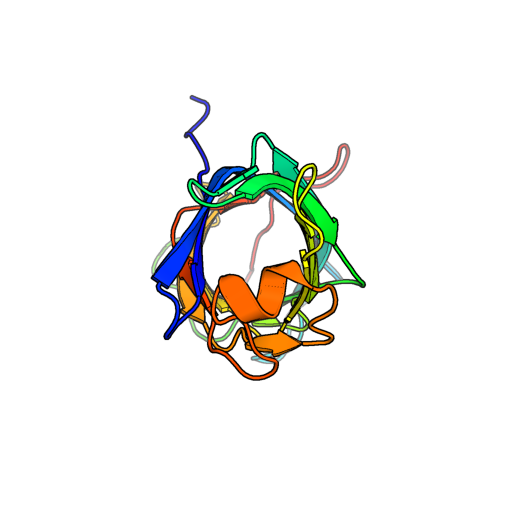867 -7.602 1.00 90.12 91 PHE A C 1
ATOM 680 O O . PHE A 1 91 ? 2.621 -5.188 -7.294 1.00 90.12 91 PHE A O 1
ATOM 687 N N . ARG A 1 92 ? 1.092 -4.619 -8.850 1.00 91.94 92 ARG A N 1
ATOM 688 C CA . ARG A 1 92 ? 1.999 -4.550 -9.987 1.00 91.94 92 ARG A CA 1
ATOM 689 C C . ARG A 1 92 ? 2.534 -3.138 -10.110 1.00 91.94 92 ARG A C 1
ATOM 691 O O . ARG A 1 92 ? 1.754 -2.194 -10.026 1.00 91.94 92 ARG A O 1
ATOM 698 N N . LEU A 1 93 ? 3.836 -3.001 -10.324 1.00 90.62 93 LEU A N 1
ATOM 699 C CA . LEU A 1 93 ? 4.498 -1.742 -10.641 1.00 90.62 93 LEU A CA 1
ATOM 700 C C . LEU A 1 93 ? 5.151 -1.843 -12.014 1.00 90.62 93 LEU A C 1
ATOM 702 O O . LEU A 1 93 ? 5.840 -2.816 -12.320 1.00 90.62 93 LEU A O 1
ATOM 706 N N . ALA A 1 94 ? 4.922 -0.820 -12.828 1.00 89.19 94 ALA A N 1
ATOM 707 C CA . ALA A 1 94 ? 5.442 -0.713 -14.181 1.00 89.19 94 ALA A CA 1
ATOM 708 C C . ALA A 1 94 ? 6.006 0.691 -14.406 1.00 89.19 94 ALA A C 1
ATOM 710 O O . ALA A 1 94 ? 5.331 1.701 -14.178 1.00 89.19 94 ALA A O 1
ATOM 711 N N . GLY A 1 95 ? 7.261 0.774 -14.839 1.00 84.56 95 GLY A N 1
ATOM 712 C CA . GLY A 1 95 ? 7.863 2.043 -15.226 1.00 84.56 95 GLY A CA 1
ATOM 713 C C . GLY A 1 95 ? 7.215 2.598 -16.495 1.00 84.56 95 GLY A C 1
ATOM 714 O O . GLY A 1 95 ? 7.165 1.921 -17.514 1.00 84.56 95 GLY A O 1
ATOM 715 N N . HIS A 1 96 ? 6.745 3.849 -16.480 1.00 81.56 96 HIS A N 1
ATOM 716 C CA . HIS A 1 96 ? 6.132 4.437 -17.680 1.00 81.56 96 HIS A CA 1
ATOM 717 C C . HIS A 1 96 ? 7.163 4.700 -18.794 1.00 81.56 96 HIS A C 1
ATOM 719 O O . HIS A 1 96 ? 6.831 4.710 -19.980 1.00 81.56 96 HIS A O 1
ATOM 725 N N . THR A 1 97 ? 8.412 4.983 -18.421 1.00 84.38 97 THR A N 1
ATOM 726 C CA . THR A 1 97 ? 9.493 5.351 -19.354 1.00 84.38 97 THR A CA 1
ATOM 727 C C . THR A 1 97 ? 10.708 4.430 -19.282 1.00 84.38 97 THR A C 1
ATOM 729 O O . THR A 1 97 ? 11.707 4.718 -19.934 1.00 84.38 97 THR A O 1
ATOM 732 N N . VAL A 1 98 ? 10.634 3.349 -18.503 1.00 87.75 98 VAL A N 1
ATOM 733 C CA . VAL A 1 98 ? 11.695 2.340 -18.366 1.00 87.75 98 VAL A CA 1
ATOM 734 C C . VAL A 1 98 ? 11.104 0.955 -18.591 1.00 87.75 98 VAL A C 1
ATOM 736 O O . VAL A 1 98 ? 9.974 0.692 -18.182 1.00 87.75 98 VAL A O 1
ATOM 739 N N . ASP A 1 99 ? 11.866 0.063 -19.217 1.00 91.38 99 ASP A N 1
ATOM 740 C CA . ASP A 1 99 ? 11.493 -1.344 -19.360 1.00 91.38 99 ASP A CA 1
ATOM 741 C C . ASP A 1 99 ? 11.815 -2.091 -18.061 1.00 91.38 99 ASP A C 1
ATOM 743 O O . ASP A 1 99 ? 12.803 -2.823 -17.957 1.00 91.38 99 ASP A O 1
ATOM 747 N N . CYS A 1 100 ? 11.015 -1.830 -17.029 1.00 91.81 100 CYS A N 1
ATOM 748 C CA . CYS A 1 100 ? 11.083 -2.550 -15.769 1.00 91.81 100 CYS A CA 1
ATOM 749 C C . CYS A 1 100 ? 9.694 -2.689 -15.140 1.00 91.81 100 CYS A C 1
ATOM 751 O O . CYS A 1 100 ? 9.024 -1.696 -14.841 1.00 91.81 100 CYS A O 1
ATOM 753 N N . ASN A 1 101 ? 9.281 -3.938 -14.943 1.00 93.50 101 ASN A N 1
ATOM 754 C CA . ASN A 1 101 ? 7.994 -4.326 -14.388 1.00 93.50 101 ASN A CA 1
ATOM 755 C C . ASN A 1 101 ? 8.204 -5.390 -13.319 1.00 93.50 101 ASN A C 1
ATOM 757 O O . ASN A 1 101 ? 9.028 -6.291 -13.484 1.00 93.50 101 ASN A O 1
ATOM 761 N N . TYR A 1 102 ? 7.448 -5.309 -12.237 1.00 93.88 102 TY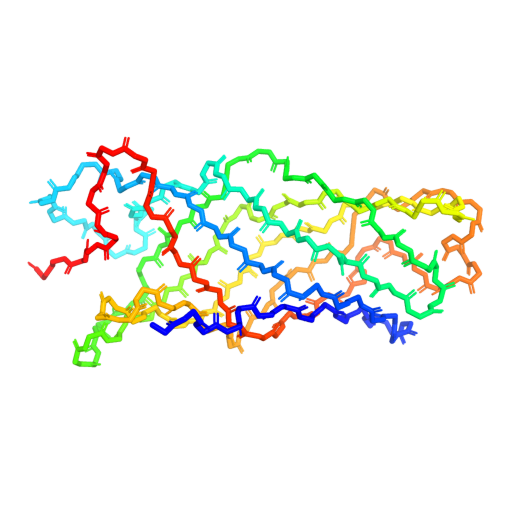R A N 1
ATOM 762 C CA . TYR A 1 102 ? 7.507 -6.291 -11.166 1.00 93.88 102 TYR A CA 1
ATOM 763 C C . TYR A 1 102 ? 6.256 -6.220 -10.303 1.00 93.88 102 TYR A C 1
ATOM 765 O O . TYR A 1 102 ? 5.602 -5.183 -10.191 1.00 93.88 102 TYR A O 1
ATOM 773 N N . ASP A 1 103 ? 5.962 -7.321 -9.632 1.00 95.06 103 ASP A N 1
ATOM 774 C CA . ASP A 1 103 ? 4.930 -7.378 -8.616 1.00 95.06 103 ASP A CA 1
ATOM 775 C C . ASP A 1 103 ? 5.576 -7.202 -7.240 1.00 95.06 103 ASP A C 1
ATOM 777 O O . ASP A 1 103 ? 6.696 -7.638 -6.985 1.00 95.06 103 ASP A O 1
ATOM 781 N N . THR A 1 104 ? 4.880 -6.541 -6.327 1.00 94.12 104 THR A N 1
ATOM 782 C CA . THR A 1 104 ? 5.277 -6.456 -4.923 1.00 94.12 104 THR A CA 1
ATOM 783 C C . THR A 1 104 ? 4.187 -7.093 -4.093 1.00 94.12 104 THR A C 1
ATOM 785 O O . THR A 1 104 ? 3.031 -6.675 -4.175 1.00 94.12 104 THR A O 1
ATOM 788 N N . GLY A 1 105 ? 4.537 -8.092 -3.282 1.00 95.44 105 GLY A N 1
ATOM 789 C CA . GLY A 1 105 ? 3.534 -8.752 -2.456 1.00 95.44 105 GLY A CA 1
ATOM 790 C C . GLY A 1 105 ? 4.030 -9.374 -1.161 1.00 95.44 105 GLY A C 1
ATOM 791 O O . GLY A 1 105 ? 5.218 -9.659 -0.991 1.00 95.44 105 GLY A O 1
ATOM 792 N N . GLY A 1 106 ? 3.093 -9.578 -0.235 1.00 95.81 106 GLY A N 1
ATOM 793 C CA . GLY A 1 106 ? 3.348 -10.015 1.137 1.00 95.81 106 GLY A CA 1
ATOM 794 C C . GLY A 1 106 ? 2.276 -9.512 2.106 1.00 95.81 106 GLY A C 1
ATOM 795 O O . GLY A 1 106 ? 1.087 -9.520 1.791 1.00 95.81 106 GLY A O 1
ATOM 796 N N . ALA A 1 107 ? 2.702 -9.089 3.294 1.00 95.44 107 ALA A N 1
ATOM 797 C CA . ALA A 1 107 ? 1.834 -8.512 4.313 1.00 95.44 107 ALA A CA 1
ATOM 798 C C . ALA A 1 107 ? 2.458 -7.254 4.932 1.00 95.44 107 ALA A C 1
ATOM 800 O O . ALA A 1 107 ? 3.676 -7.060 4.911 1.00 95.44 107 ALA A O 1
ATOM 801 N N . ILE A 1 108 ? 1.609 -6.401 5.496 1.00 94.94 108 ILE A N 1
ATOM 802 C CA . ILE A 1 108 ? 1.991 -5.130 6.110 1.00 94.94 108 ILE A CA 1
ATOM 803 C C . ILE A 1 108 ? 1.347 -5.065 7.489 1.00 94.94 108 ILE A C 1
ATOM 805 O O . ILE A 1 108 ? 0.125 -5.023 7.607 1.00 94.94 108 ILE A O 1
ATOM 809 N N . GLY A 1 109 ? 2.162 -5.058 8.538 1.00 95.00 109 GLY A N 1
ATOM 810 C CA . GLY A 1 109 ? 1.687 -4.838 9.900 1.00 95.00 109 GLY A CA 1
ATOM 811 C C . GLY A 1 109 ? 1.667 -3.353 10.235 1.00 95.00 109 GLY A C 1
ATOM 812 O O . GLY A 1 109 ? 2.518 -2.592 9.770 1.00 95.00 109 GLY A O 1
ATOM 813 N N . GLY A 1 110 ? 0.717 -2.933 11.061 1.00 94.69 110 GLY A N 1
ATOM 814 C CA . GLY A 1 110 ? 0.594 -1.542 11.469 1.00 94.69 110 GLY A CA 1
ATOM 815 C C . GLY A 1 110 ? -0.480 -1.318 12.520 1.00 94.69 110 GLY A C 1
ATOM 816 O O . GLY A 1 110 ? -0.930 -2.244 13.198 1.00 94.69 110 GLY A O 1
ATOM 817 N N . THR A 1 111 ? -0.893 -0.065 12.649 1.00 93.62 111 THR A N 1
ATOM 818 C CA . THR A 1 111 ? -2.004 0.333 13.513 1.00 93.62 111 THR A CA 1
ATOM 819 C C . THR A 1 111 ? -3.063 1.075 12.715 1.00 93.62 111 THR A C 1
ATOM 821 O O . THR A 1 111 ? -2.735 1.866 11.836 1.00 93.62 111 THR A O 1
ATOM 824 N N . PHE A 1 112 ? -4.335 0.827 13.015 1.00 90.88 112 PHE A N 1
ATOM 825 C CA . PHE A 1 112 ? -5.471 1.526 12.426 1.00 90.88 112 PHE A CA 1
ATOM 826 C C . PHE A 1 112 ? -6.227 2.309 13.494 1.00 90.88 112 PHE A C 1
ATOM 828 O O . PHE A 1 112 ? -6.714 1.730 14.464 1.00 90.88 112 PHE A O 1
ATOM 835 N N . ASP A 1 113 ? -6.342 3.620 13.317 1.00 91.00 113 ASP A N 1
ATOM 836 C CA . ASP A 1 113 ? -7.145 4.472 14.186 1.00 91.00 113 ASP A CA 1
ATOM 837 C C . ASP A 1 113 ? -8.550 4.645 13.603 1.00 91.00 113 ASP A C 1
ATOM 839 O O . ASP A 1 113 ? -8.756 5.300 12.582 1.00 91.00 113 ASP A O 1
ATOM 843 N N . THR A 1 114 ? -9.533 4.068 14.287 1.00 86.56 114 THR A N 1
ATOM 844 C CA . THR A 1 114 ? -10.949 4.122 13.896 1.00 86.56 114 THR A CA 1
ATOM 845 C C . THR A 1 114 ? -11.553 5.527 13.990 1.00 86.56 114 THR A C 1
ATOM 847 O O . THR A 1 114 ? -12.522 5.811 13.285 1.00 86.56 114 THR A O 1
ATOM 850 N N . ALA A 1 115 ? -10.989 6.437 14.794 1.00 87.12 115 ALA A N 1
ATOM 851 C CA . ALA A 1 115 ? -11.478 7.814 14.890 1.00 87.12 115 ALA A CA 1
ATOM 852 C C . ALA A 1 115 ? -11.032 8.672 13.704 1.00 87.12 115 ALA A C 1
ATOM 854 O O . ALA A 1 115 ? -11.799 9.497 13.208 1.00 87.12 115 ALA A O 1
ATOM 855 N N . THR A 1 116 ? -9.795 8.479 13.245 1.00 88.12 116 THR A N 1
ATOM 856 C CA . THR A 1 116 ? -9.221 9.242 12.126 1.00 88.12 116 THR A CA 1
ATOM 857 C C . THR A 1 116 ? -9.301 8.507 10.791 1.00 88.12 116 THR A C 1
ATOM 859 O O . THR A 1 116 ? -9.089 9.131 9.754 1.00 88.12 116 THR A O 1
ATOM 862 N N . GLN A 1 117 ? -9.648 7.214 10.803 1.00 86.75 117 GLN A N 1
ATOM 863 C CA . GLN A 1 117 ? -9.647 6.319 9.642 1.00 86.75 117 GLN A CA 1
ATOM 864 C C . GLN A 1 117 ? -8.262 6.232 8.979 1.00 86.75 117 GLN A C 1
ATOM 866 O O . GLN A 1 117 ? -8.149 6.160 7.756 1.00 86.75 117 GLN A O 1
ATOM 871 N N . VAL A 1 118 ? -7.198 6.258 9.788 1.00 88.94 118 VAL A N 1
ATOM 872 C CA . VAL A 1 118 ? -5.807 6.236 9.317 1.00 88.94 118 VAL A CA 1
ATOM 873 C C . VAL A 1 118 ? -5.122 4.937 9.723 1.00 88.94 118 VAL A C 1
ATOM 875 O O . VAL A 1 118 ? -5.091 4.581 10.899 1.00 88.94 118 VAL A O 1
ATOM 878 N N . PHE A 1 119 ? -4.521 4.264 8.745 1.00 89.75 119 PHE A N 1
ATOM 879 C CA . PHE A 1 119 ? -3.572 3.176 8.945 1.00 89.75 119 PHE A CA 1
ATOM 880 C C . PHE A 1 119 ? -2.130 3.697 8.890 1.00 89.75 119 PHE A C 1
ATOM 882 O O . PHE A 1 119 ? -1.764 4.452 7.985 1.00 89.75 119 PHE A O 1
ATOM 889 N N . VAL A 1 120 ? -1.306 3.270 9.844 1.00 92.31 120 VAL A N 1
ATOM 890 C CA . VAL A 1 120 ? 0.125 3.580 9.924 1.00 92.31 120 VAL A CA 1
ATOM 891 C C . VAL A 1 120 ? 0.917 2.268 9.871 1.00 92.31 120 VAL A C 1
ATOM 893 O O . VAL A 1 120 ? 0.884 1.505 10.842 1.00 92.31 120 VAL A O 1
ATOM 896 N N . PRO A 1 121 ? 1.635 1.981 8.769 1.00 92.62 121 PRO A N 1
ATOM 897 C CA . PRO A 1 121 ? 2.517 0.823 8.678 1.00 92.62 121 PRO A CA 1
ATOM 898 C C . PRO A 1 121 ? 3.647 0.895 9.713 1.00 92.62 121 PRO A C 1
ATOM 900 O O . PRO A 1 121 ? 4.285 1.934 9.885 1.00 92.62 121 PRO A O 1
ATOM 903 N N . THR A 1 122 ? 3.936 -0.226 10.367 1.00 94.06 122 THR A N 1
ATOM 904 C CA . THR A 1 122 ? 5.064 -0.382 11.304 1.00 94.06 122 THR A CA 1
ATOM 905 C C . THR A 1 122 ? 5.999 -1.525 10.917 1.00 94.06 122 THR A C 1
ATOM 907 O O . THR A 1 122 ? 7.142 -1.565 11.368 1.00 94.06 122 THR A O 1
ATOM 910 N N . SER A 1 123 ? 5.537 -2.454 10.077 1.00 93.75 123 SER A N 1
ATOM 911 C CA . SER A 1 123 ? 6.325 -3.582 9.577 1.00 93.75 123 SER A CA 1
ATOM 912 C C . SER A 1 123 ? 5.863 -4.001 8.182 1.00 93.75 123 SER A C 1
ATOM 914 O O . SER A 1 123 ? 4.723 -3.764 7.790 1.00 93.75 123 SER A O 1
ATOM 916 N N . SER A 1 124 ? 6.758 -4.634 7.427 1.00 94.12 124 SER A N 1
ATOM 917 C CA . SER A 1 124 ? 6.502 -5.117 6.070 1.00 94.12 124 SER A CA 1
ATOM 918 C C . SER A 1 124 ? 7.206 -6.454 5.859 1.00 94.12 124 SER A C 1
ATOM 920 O O . SER A 1 124 ? 8.364 -6.607 6.247 1.00 94.12 124 SER A O 1
ATOM 922 N N . SER A 1 125 ? 6.515 -7.401 5.229 1.00 95.94 125 SER A N 1
ATOM 923 C CA . SER A 1 125 ? 7.095 -8.618 4.644 1.00 95.94 125 SER A CA 1
ATOM 924 C C . SER A 1 125 ? 7.020 -8.609 3.114 1.00 95.94 125 SER A C 1
ATOM 926 O O . SER A 1 125 ? 7.140 -9.654 2.472 1.00 95.94 125 SER A O 1
ATOM 928 N N . LEU A 1 126 ? 6.777 -7.435 2.523 1.00 95.94 126 LEU A N 1
ATOM 929 C CA . LEU A 1 126 ? 6.685 -7.274 1.080 1.00 95.94 126 LEU A CA 1
ATOM 930 C C . LEU A 1 126 ? 8.012 -7.635 0.408 1.00 95.94 126 LEU A C 1
ATOM 932 O O . LEU A 1 126 ? 9.091 -7.277 0.882 1.00 95.94 126 LEU A O 1
ATOM 936 N N . THR A 1 127 ? 7.910 -8.323 -0.722 1.00 96.88 127 THR A N 1
ATOM 937 C CA . THR A 1 127 ? 9.043 -8.707 -1.570 1.00 96.88 127 THR A CA 1
ATOM 938 C C . THR A 1 127 ? 8.705 -8.476 -3.031 1.00 96.88 127 THR A C 1
ATOM 940 O O . THR A 1 127 ? 7.532 -8.559 -3.414 1.00 96.88 127 THR A O 1
ATOM 943 N N . LEU A 1 128 ? 9.732 -8.211 -3.838 1.00 95.56 128 LEU A N 1
ATOM 944 C CA . LEU A 1 128 ? 9.602 -8.184 -5.289 1.00 95.56 128 LEU A CA 1
ATOM 945 C C . LEU A 1 128 ? 9.366 -9.590 -5.847 1.00 95.56 128 LEU A C 1
ATOM 947 O O . LEU A 1 128 ? 9.932 -10.575 -5.371 1.00 95.56 128 LEU A O 1
ATOM 951 N N . ARG A 1 129 ? 8.536 -9.680 -6.878 1.00 95.81 129 ARG A N 1
ATOM 952 C CA . ARG A 1 129 ? 8.170 -10.900 -7.602 1.00 95.81 129 ARG A CA 1
ATOM 953 C C . ARG A 1 129 ? 8.045 -10.571 -9.080 1.00 95.81 129 ARG A C 1
ATOM 955 O O . ARG A 1 129 ? 7.852 -9.413 -9.435 1.00 95.81 129 ARG A O 1
ATOM 962 N N . ASP A 1 130 ? 8.151 -11.590 -9.926 1.00 94.94 130 ASP A N 1
ATOM 963 C CA . ASP A 1 130 ? 7.906 -11.476 -11.368 1.00 94.94 130 ASP A CA 1
ATOM 964 C C . ASP A 1 130 ? 8.645 -10.292 -12.023 1.00 94.94 130 ASP A C 1
ATOM 966 O O . ASP A 1 130 ? 8.118 -9.592 -12.887 1.00 94.94 130 ASP A O 1
ATOM 970 N N . VAL A 1 131 ? 9.887 -10.059 -11.580 1.00 95.25 131 VAL A N 1
ATOM 971 C CA . VAL A 1 131 ? 10.725 -8.956 -12.065 1.00 95.25 131 VAL A CA 1
ATOM 972 C C . VAL A 1 131 ? 11.128 -9.215 -13.517 1.00 95.25 131 VAL A C 1
ATOM 974 O O . VAL A 1 131 ? 11.754 -10.231 -13.825 1.00 95.25 131 VAL A O 1
ATOM 977 N N . THR A 1 132 ? 10.772 -8.294 -14.411 1.00 95.00 132 THR A N 1
ATOM 978 C CA . THR A 1 132 ? 10.950 -8.413 -15.863 1.00 95.00 132 THR A CA 1
ATOM 979 C C . THR A 1 132 ? 11.282 -7.070 -16.514 1.00 95.00 132 THR A C 1
ATOM 981 O O . THR A 1 132 ? 10.869 -6.019 -16.036 1.00 95.00 132 THR A O 1
ATOM 984 N N . GLY A 1 133 ? 11.996 -7.115 -17.640 1.00 93.69 133 GLY A N 1
ATOM 985 C CA . GLY A 1 133 ? 12.423 -5.932 -18.396 1.00 93.69 133 GLY A CA 1
ATOM 986 C C . GLY A 1 133 ? 13.920 -5.647 -18.248 1.00 93.69 133 GLY A C 1
ATOM 987 O O . GLY A 1 133 ? 14.535 -5.962 -17.222 1.00 93.69 133 GLY A O 1
ATOM 988 N N . SER A 1 134 ? 14.539 -5.115 -19.305 1.00 91.62 134 SER A N 1
ATOM 989 C CA . SER A 1 134 ? 15.999 -4.944 -19.357 1.00 91.62 134 SER A CA 1
ATOM 990 C C . SER A 1 134 ? 16.527 -3.914 -18.363 1.00 91.62 134 SER A C 1
ATOM 992 O O . SER A 1 134 ? 17.663 -4.034 -17.897 1.00 91.62 134 SER A O 1
ATOM 994 N N . ASP A 1 135 ? 15.712 -2.919 -18.016 1.00 92.44 135 ASP A N 1
ATOM 995 C CA . ASP A 1 135 ? 16.142 -1.842 -17.134 1.00 92.44 135 ASP A CA 1
ATOM 996 C C . ASP A 1 135 ? 16.175 -2.301 -15.671 1.00 92.44 135 ASP A C 1
ATOM 998 O O . ASP A 1 135 ? 16.998 -1.796 -14.912 1.00 92.44 135 ASP A O 1
ATOM 1002 N N . CYS A 1 136 ? 15.400 -3.321 -15.272 1.00 91.88 136 CYS A N 1
ATOM 1003 C CA . CYS A 1 136 ? 15.415 -3.835 -13.893 1.00 91.88 136 CYS A CA 1
ATOM 1004 C C . CYS A 1 136 ? 16.807 -4.290 -13.435 1.00 91.88 136 CYS A C 1
ATOM 1006 O O . CYS A 1 136 ? 17.198 -4.027 -12.300 1.00 91.88 136 CYS A O 1
ATOM 1008 N N . ALA A 1 137 ? 17.584 -4.916 -14.325 1.00 90.56 137 ALA A N 1
ATOM 1009 C CA . ALA A 1 137 ? 18.951 -5.335 -14.017 1.00 90.56 137 ALA A CA 1
ATOM 1010 C C . ALA A 1 137 ? 19.888 -4.134 -13.801 1.00 90.56 137 ALA A C 1
ATOM 1012 O O . ALA A 1 137 ? 20.769 -4.177 -12.948 1.00 90.56 137 ALA A O 1
ATOM 1013 N N . THR A 1 138 ? 19.677 -3.046 -14.548 1.00 90.69 138 THR A N 1
ATOM 1014 C CA . THR A 1 138 ? 20.441 -1.794 -14.397 1.00 90.69 138 THR A CA 1
ATOM 1015 C C . THR A 1 138 ? 20.132 -1.107 -13.067 1.00 90.69 138 THR A C 1
ATOM 1017 O O . THR A 1 138 ? 20.970 -0.408 -12.503 1.00 90.69 138 THR A O 1
ATOM 1020 N N . LEU A 1 139 ? 18.924 -1.334 -12.562 1.00 88.00 139 LEU A N 1
ATOM 1021 C CA . LEU A 1 139 ? 18.382 -0.769 -11.331 1.00 88.00 139 LEU A CA 1
ATOM 1022 C C . LEU A 1 139 ? 18.610 -1.666 -10.112 1.00 88.00 139 LEU A C 1
ATOM 1024 O O . LEU A 1 139 ? 18.145 -1.336 -9.024 1.00 88.00 139 LEU A O 1
ATOM 1028 N N . ASP A 1 140 ? 19.308 -2.785 -10.310 1.00 92.44 140 ASP A N 1
ATOM 1029 C CA . ASP A 1 140 ? 19.561 -3.814 -9.303 1.00 92.44 140 ASP A CA 1
ATOM 1030 C C . ASP A 1 140 ? 18.280 -4.292 -8.602 1.00 92.44 140 ASP A C 1
ATOM 1032 O O . ASP A 1 140 ? 18.233 -4.448 -7.386 1.00 92.44 140 ASP A O 1
ATOM 1036 N N . LEU A 1 141 ? 17.209 -4.475 -9.378 1.00 92.50 141 LEU A N 1
ATOM 1037 C CA . LEU A 1 141 ? 15.971 -5.068 -8.886 1.00 92.50 141 LEU A CA 1
ATOM 1038 C C . LEU A 1 141 ? 15.930 -6.548 -9.217 1.00 92.50 141 LEU A C 1
ATOM 1040 O O . LEU A 1 141 ? 16.079 -6.945 -10.379 1.00 92.50 141 LEU A O 1
ATOM 1044 N N . GLN A 1 142 ? 15.658 -7.361 -8.206 1.00 95.06 142 GLN A N 1
ATOM 1045 C CA . GLN A 1 142 ? 15.604 -8.808 -8.333 1.00 95.06 142 GLN A CA 1
ATOM 1046 C C . GLN A 1 142 ? 14.414 -9.377 -7.560 1.00 95.06 142 GLN A C 1
ATOM 1048 O O . GLN A 1 142 ? 13.953 -8.834 -6.557 1.00 95.06 142 GLN A O 1
ATOM 1053 N N . SER A 1 143 ? 13.873 -10.497 -8.046 1.00 96.38 143 SER A N 1
ATOM 1054 C CA . SER A 1 143 ? 12.799 -11.187 -7.324 1.00 96.38 143 SER A CA 1
ATOM 1055 C C . SER A 1 143 ? 13.319 -11.673 -5.972 1.00 96.38 143 SER A C 1
ATOM 1057 O O . SER A 1 143 ? 14.382 -12.285 -5.895 1.00 96.38 143 SER A O 1
ATOM 1059 N N . GLY A 1 144 ? 12.548 -11.432 -4.917 1.00 96.19 144 GLY A N 1
ATOM 1060 C CA . GLY A 1 144 ? 12.933 -11.695 -3.534 1.00 96.19 144 GLY A CA 1
ATOM 1061 C C . GLY A 1 144 ? 13.494 -10.479 -2.798 1.00 96.19 144 GLY A C 1
ATOM 1062 O O . GLY A 1 144 ? 13.587 -10.539 -1.571 1.00 96.19 144 GLY A O 1
ATOM 1063 N N . ASP A 1 145 ? 13.797 -9.377 -3.492 1.00 96.06 145 ASP A N 1
ATOM 1064 C CA . ASP A 1 145 ? 14.260 -8.154 -2.837 1.00 96.06 145 ASP A CA 1
ATOM 1065 C C . ASP A 1 145 ? 13.212 -7.640 -1.839 1.00 96.06 145 ASP A C 1
ATOM 1067 O O . ASP A 1 145 ? 12.033 -7.498 -2.197 1.00 96.06 145 ASP A O 1
ATOM 1071 N N . PRO A 1 146 ? 13.597 -7.374 -0.578 1.00 95.56 146 PRO A N 1
ATOM 1072 C CA . PRO A 1 146 ? 12.677 -6.863 0.424 1.00 95.56 146 PRO A CA 1
ATOM 1073 C C . PRO A 1 146 ? 12.233 -5.435 0.106 1.00 95.56 146 PRO A C 1
ATOM 1075 O O . PRO A 1 146 ? 13.028 -4.562 -0.253 1.00 95.56 146 PRO A O 1
ATOM 1078 N N . VAL A 1 147 ? 10.946 -5.184 0.332 1.00 93.69 147 VAL A N 1
ATOM 1079 C CA . VAL A 1 147 ? 10.323 -3.874 0.169 1.00 93.69 147 VAL A CA 1
ATOM 1080 C C . VAL A 1 147 ? 9.841 -3.374 1.521 1.00 93.69 147 VAL A C 1
ATOM 1082 O O . VAL A 1 147 ? 9.009 -3.985 2.197 1.00 93.69 147 VAL A O 1
ATOM 1085 N N . SER A 1 148 ? 10.354 -2.217 1.915 1.00 91.12 148 SER A N 1
ATOM 1086 C CA . SER A 1 148 ? 9.824 -1.467 3.046 1.00 91.12 148 SER A CA 1
ATOM 1087 C C . SER A 1 148 ? 8.791 -0.458 2.565 1.00 91.12 148 SER A C 1
ATOM 1089 O O . SER A 1 148 ? 8.862 0.062 1.451 1.00 91.12 148 SER A O 1
ATOM 1091 N N . LEU A 1 149 ? 7.815 -0.197 3.421 1.00 88.69 149 LEU A N 1
ATOM 1092 C CA . LEU A 1 149 ? 6.690 0.668 3.129 1.00 88.69 149 LEU A CA 1
ATOM 1093 C C . LEU A 1 149 ? 6.429 1.537 4.351 1.00 88.69 149 LEU A C 1
ATOM 1095 O O . LEU A 1 149 ? 6.307 1.037 5.468 1.00 88.69 149 LEU A O 1
ATOM 1099 N N . THR A 1 150 ? 6.363 2.841 4.129 1.00 87.88 150 THR A N 1
ATOM 1100 C CA . THR A 1 150 ? 6.148 3.845 5.173 1.00 87.88 150 THR A CA 1
ATOM 1101 C C . THR A 1 150 ? 5.124 4.871 4.705 1.00 87.88 150 THR A C 1
ATOM 1103 O O . THR A 1 150 ? 4.848 4.979 3.508 1.00 87.88 150 THR A O 1
ATOM 1106 N N . GLY A 1 151 ? 4.557 5.627 5.644 1.00 86.62 151 GLY A N 1
ATOM 1107 C CA . GLY A 1 151 ? 3.576 6.671 5.357 1.00 86.62 151 GLY A CA 1
ATOM 1108 C C . GLY A 1 151 ? 2.302 6.514 6.174 1.00 86.62 151 GLY A C 1
ATOM 1109 O O . GLY A 1 151 ? 2.305 5.874 7.224 1.00 86.62 151 GLY A O 1
ATOM 1110 N N . THR A 1 152 ? 1.219 7.117 5.697 1.00 85.12 152 THR A N 1
ATOM 1111 C CA . THR A 1 152 ? -0.105 7.022 6.317 1.00 85.12 152 THR A CA 1
ATOM 1112 C C . THR A 1 152 ? -1.154 6.805 5.246 1.00 85.12 152 THR A C 1
ATOM 1114 O O . THR A 1 152 ? -1.135 7.448 4.194 1.00 85.12 152 THR A O 1
ATOM 1117 N N . TRP A 1 153 ? -2.063 5.869 5.495 1.00 83.81 153 TRP A N 1
ATOM 1118 C CA . TRP A 1 153 ? -3.090 5.486 4.535 1.00 83.81 153 TRP A CA 1
ATOM 1119 C C . TRP A 1 153 ? -4.446 5.829 5.103 1.00 83.81 153 TRP A C 1
ATOM 1121 O O . TRP A 1 153 ? -4.792 5.405 6.203 1.00 83.81 153 TRP A O 1
ATOM 1131 N N . THR A 1 154 ? -5.219 6.602 4.359 1.00 84.25 154 THR A N 1
ATOM 1132 C CA . THR A 1 154 ? -6.572 6.952 4.775 1.00 84.25 154 THR A CA 1
ATOM 1133 C C . THR A 1 154 ? -7.546 5.946 4.185 1.00 84.25 154 THR A C 1
ATOM 1135 O O . THR A 1 154 ? -7.536 5.720 2.973 1.00 84.25 154 THR A O 1
ATOM 1138 N N . ASN A 1 155 ? -8.390 5.371 5.042 1.00 79.12 155 ASN A N 1
ATOM 1139 C CA . ASN A 1 155 ? -9.569 4.646 4.603 1.00 79.12 155 ASN A CA 1
ATOM 1140 C C . ASN A 1 155 ? -10.624 5.650 4.133 1.00 79.12 155 ASN A C 1
ATOM 1142 O O . ASN A 1 155 ? -11.036 6.531 4.893 1.00 79.12 155 ASN A O 1
ATOM 1146 N N . VAL A 1 156 ? -11.065 5.506 2.888 1.00 76.81 156 VAL A N 1
ATOM 1147 C CA . VAL A 1 156 ? -12.162 6.296 2.325 1.00 76.81 156 VAL A CA 1
ATOM 1148 C C . VAL A 1 156 ? -13.303 5.331 2.025 1.00 76.81 156 VAL A C 1
ATOM 1150 O O . VAL A 1 156 ? -13.232 4.647 1.011 1.00 76.81 156 VAL A O 1
ATOM 1153 N N . PRO A 1 157 ? -14.339 5.243 2.879 1.00 63.12 157 PRO A N 1
ATOM 1154 C CA . PRO A 1 157 ? -15.444 4.320 2.653 1.00 63.12 157 PRO A CA 1
ATOM 1155 C C . PRO A 1 157 ? -16.064 4.520 1.272 1.00 63.12 157 PRO A C 1
ATOM 1157 O O . PRO A 1 157 ? -16.240 5.657 0.816 1.00 63.12 157 PRO A O 1
ATOM 1160 N N . THR A 1 158 ? -16.418 3.420 0.615 1.00 64.38 158 THR A N 1
ATOM 1161 C CA . THR A 1 158 ? -17.215 3.460 -0.608 1.00 64.38 158 THR A CA 1
ATOM 1162 C C . THR A 1 158 ? -18.555 4.145 -0.348 1.00 64.38 158 THR A C 1
ATOM 1164 O O . THR A 1 158 ? -19.088 4.141 0.763 1.00 64.38 158 THR A O 1
ATOM 1167 N N . ALA A 1 159 ? -19.115 4.785 -1.376 1.00 58.41 159 ALA A N 1
ATOM 1168 C CA . ALA A 1 159 ? -20.375 5.504 -1.233 1.00 58.41 159 ALA A CA 1
ATOM 1169 C C . ALA A 1 159 ? -21.508 4.546 -0.818 1.00 58.41 159 ALA A C 1
ATOM 1171 O O . ALA A 1 159 ? -21.877 3.657 -1.580 1.00 58.41 159 ALA A O 1
ATOM 1172 N N . GLY A 1 160 ? -22.075 4.767 0.372 1.00 55.41 160 GLY A N 1
ATOM 1173 C CA . GLY A 1 160 ? -23.115 3.915 0.963 1.00 55.41 160 GLY A CA 1
ATOM 1174 C C . GLY A 1 160 ? -22.632 3.067 2.142 1.00 55.41 160 GLY A C 1
ATOM 1175 O O . GLY A 1 160 ? -23.470 2.620 2.924 1.00 55.41 160 GLY A O 1
ATOM 1176 N N . ASP A 1 161 ? -21.316 2.933 2.322 1.00 61.28 161 ASP A N 1
ATOM 1177 C CA . ASP A 1 161 ? -20.712 2.217 3.444 1.00 61.28 161 ASP A CA 1
ATOM 1178 C C . ASP A 1 161 ? -20.358 3.156 4.606 1.00 61.28 161 ASP A C 1
ATOM 1180 O O . ASP A 1 161 ? -20.138 4.362 4.447 1.00 61.28 161 ASP A O 1
ATOM 1184 N N . GLY A 1 162 ? -20.319 2.588 5.812 1.00 59.28 162 GLY A N 1
ATOM 1185 C CA . GLY A 1 162 ? -19.829 3.271 7.006 1.00 59.28 162 GLY A CA 1
ATOM 1186 C C . GLY A 1 162 ? -18.299 3.232 7.118 1.00 59.28 162 GLY A C 1
ATOM 1187 O O . GLY A 1 162 ? -17.645 2.447 6.432 1.00 59.28 162 GLY A O 1
ATOM 1188 N N . PRO A 1 163 ? -17.701 4.050 8.004 1.00 66.62 163 PRO A N 1
ATOM 1189 C CA . PRO A 1 163 ? -16.286 3.923 8.342 1.00 66.62 163 PRO A CA 1
ATOM 1190 C C . PRO A 1 163 ? -15.955 2.511 8.838 1.00 66.62 163 PRO A C 1
ATOM 1192 O O . PRO A 1 163 ? -16.780 1.861 9.489 1.00 66.62 163 PRO A O 1
ATOM 1195 N N . LEU A 1 164 ? -14.716 2.072 8.594 1.00 67.44 164 LEU A N 1
ATOM 1196 C CA . LEU A 1 164 ? -14.185 0.854 9.201 1.00 67.44 164 LEU A CA 1
ATOM 1197 C C . LEU A 1 164 ? -14.265 1.016 10.721 1.00 67.44 164 LEU A C 1
ATOM 1199 O O . LEU A 1 164 ? -13.652 1.920 11.297 1.00 67.44 164 LEU A O 1
ATOM 1203 N N . SER A 1 165 ? -15.047 0.153 11.361 1.00 67.75 165 SER A N 1
ATOM 1204 C CA . SER A 1 165 ? -15.209 0.119 12.809 1.00 67.75 165 SER A CA 1
ATOM 1205 C C . SER A 1 165 ? -15.024 -1.306 13.302 1.00 67.75 165 SER A C 1
ATOM 1207 O O . SER A 1 165 ? -15.492 -2.263 12.687 1.00 67.75 165 SER A O 1
ATOM 1209 N N . PHE A 1 166 ? -14.308 -1.432 14.412 1.00 67.94 166 PHE A N 1
ATOM 1210 C CA . PHE A 1 166 ? -14.095 -2.690 15.105 1.00 67.94 166 PHE A CA 1
ATOM 1211 C C . PHE A 1 166 ? -14.829 -2.612 16.444 1.00 67.94 166 PHE A C 1
ATOM 1213 O O . PHE A 1 166 ? -14.758 -1.594 17.136 1.00 67.94 166 PHE A O 1
ATOM 1220 N N . SER A 1 167 ? -15.566 -3.663 16.791 1.00 62.56 167 SER A N 1
ATOM 1221 C CA . SER A 1 167 ? -16.278 -3.781 18.064 1.00 62.56 167 SER A CA 1
ATOM 1222 C C . SER A 1 167 ? -15.692 -4.924 18.883 1.00 62.56 167 SER A C 1
ATOM 1224 O O . SER A 1 167 ? -15.390 -5.978 18.323 1.00 62.56 167 SER A O 1
ATOM 1226 N N . HIS A 1 168 ? -15.542 -4.689 20.188 1.00 54.28 168 HIS A N 1
ATOM 1227 C CA . HIS A 1 168 ? -15.179 -5.702 21.180 1.00 54.28 168 HIS A CA 1
ATOM 1228 C C . HIS A 1 168 ? -16.257 -6.769 21.361 1.00 54.28 168 HIS A C 1
ATOM 1230 O O . HIS A 1 168 ? -17.454 -6.420 21.226 1.00 54.28 168 HIS A O 1
#